Protein AF-A0A845C696-F1 (afdb_monomer)

Mean predicted aligned error: 9.11 Å

Foldseek 3Di:
DQAAAEDEDAPDDPPDPPPDPQVVPVPPVPPDTDDQDVVLACPPSVNNNLVVQQVVFHFHWYFYHPDVVHTDTDPRDGDPDDDSDDD

pLDDT: mean 73.41, std 18.04, range [39.03, 93.5]

Radius of gyration: 13.23 Å; Cα contacts (8 Å, |Δi|>4): 110; chains: 1; bounding box: 33×31×29 Å

Sequence (87 aa):
MDRVLSIKTVMPREGRGAQYSDQVADGSENGMWVYDMRERSPVHSQNQWLKTAWMEGLPLIYLRGLAPAVYLPLFPVHVTDWDAGAG

Solvent-accessible surface area (backbone atoms only — not comparable to full-atom values): 5637 Å² total; per-residue (Å²): 133,83,61,56,65,63,51,74,51,72,64,73,60,89,93,53,81,60,93,61,82,66,55,67,61,88,13,75,90,76,77,46,79,68,77,84,53,67,91,75,36,67,81,39,69,71,42,44,16,48,52,48,30,37,78,68,68,40,66,29,35,38,33,40,34,76,48,93,98,37,63,48,78,41,71,81,38,67,63,88,77,86,86,76,66,89,128

Secondary structure (DSSP, 8-state):
--S--EEEEPPPPTTS--SS-----S-TTTT----PPGGG-TTSHHHHHHHHHHHTT--EEEEEEEETTEEEEEEEE----------

Structure (mmCIF, N/CA/C/O backbone):
data_AF-A0A845C696-F1
#
_entry.id   AF-A0A845C696-F1
#
loop_
_atom_site.group_PDB
_atom_site.id
_atom_site.type_symbol
_atom_site.label_atom_id
_atom_site.label_alt_id
_atom_site.label_comp_id
_atom_site.label_asym_id
_atom_site.label_entity_id
_atom_site.label_seq_id
_atom_site.pdbx_PDB_ins_code
_atom_site.Cartn_x
_atom_site.Cartn_y
_atom_site.Cartn_z
_atom_site.occupancy
_atom_site.B_iso_or_equiv
_atom_site.auth_seq_id
_atom_site.auth_comp_id
_atom_site.auth_asym_id
_atom_site.auth_atom_id
_atom_site.pdbx_PDB_model_num
ATOM 1 N N . MET A 1 1 ? 8.113 -14.037 1.812 1.00 54.28 1 MET A N 1
ATOM 2 C CA . MET A 1 1 ? 6.838 -13.430 1.367 1.00 54.28 1 MET A CA 1
ATOM 3 C C . MET A 1 1 ? 7.273 -12.169 0.667 1.00 54.28 1 MET A C 1
ATOM 5 O O . MET A 1 1 ? 7.611 -11.204 1.336 1.00 54.28 1 MET A O 1
ATOM 9 N N . ASP A 1 2 ? 7.418 -12.244 -0.650 1.00 62.72 2 ASP A N 1
ATOM 10 C CA . ASP A 1 2 ? 8.296 -11.319 -1.386 1.00 62.72 2 ASP A CA 1
ATOM 11 C C . ASP A 1 2 ? 7.494 -10.229 -2.110 1.00 62.72 2 ASP A C 1
ATOM 13 O O . ASP A 1 2 ? 8.010 -9.517 -2.963 1.00 62.72 2 ASP A O 1
ATOM 17 N N . ARG A 1 3 ? 6.194 -10.138 -1.805 1.00 72.44 3 ARG A N 1
ATOM 18 C CA . ARG A 1 3 ? 5.216 -9.287 -2.482 1.00 72.44 3 ARG A CA 1
ATOM 19 C C . ARG A 1 3 ? 4.195 -8.781 -1.475 1.00 72.44 3 ARG A C 1
ATOM 21 O O . ARG A 1 3 ? 3.841 -9.489 -0.528 1.00 72.44 3 ARG A O 1
ATOM 28 N N . VAL A 1 4 ? 3.703 -7.569 -1.702 1.00 73.75 4 VAL A N 1
ATOM 29 C CA . VAL A 1 4 ? 2.603 -6.996 -0.926 1.00 73.75 4 VAL A CA 1
ATOM 30 C C . VAL A 1 4 ? 1.272 -7.413 -1.546 1.00 73.75 4 VAL A C 1
ATOM 32 O O . VAL A 1 4 ? 1.112 -7.387 -2.759 1.00 73.75 4 VAL A O 1
ATOM 35 N N . LEU A 1 5 ? 0.333 -7.843 -0.703 1.00 79.69 5 LEU A N 1
ATOM 36 C CA . LEU A 1 5 ? -1.018 -8.239 -1.122 1.00 79.69 5 LEU A CA 1
ATOM 37 C C . LEU A 1 5 ? -2.035 -7.117 -0.879 1.00 79.69 5 LEU A C 1
ATOM 39 O O . LEU A 1 5 ? -3.009 -6.960 -1.612 1.00 79.69 5 LEU A O 1
ATOM 43 N N . SER A 1 6 ? -1.802 -6.326 0.167 1.00 89.50 6 SER A N 1
ATOM 44 C CA . SER A 1 6 ? -2.680 -5.233 0.552 1.00 89.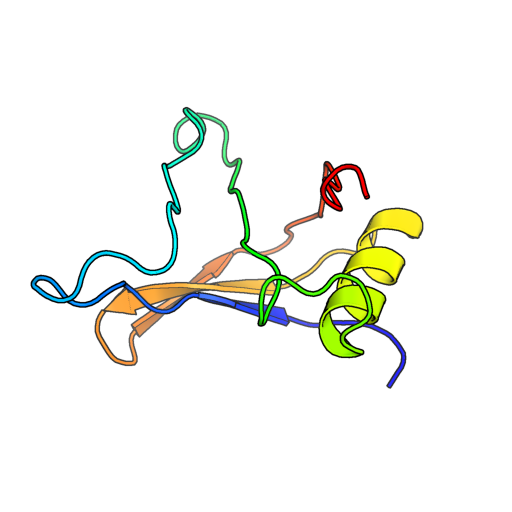50 6 SER A CA 1
ATOM 45 C C . SER A 1 6 ? -1.925 -4.124 1.265 1.00 89.50 6 SER A C 1
ATOM 47 O O . SER A 1 6 ? -1.028 -4.404 2.064 1.00 89.50 6 SER A O 1
ATOM 49 N N . ILE A 1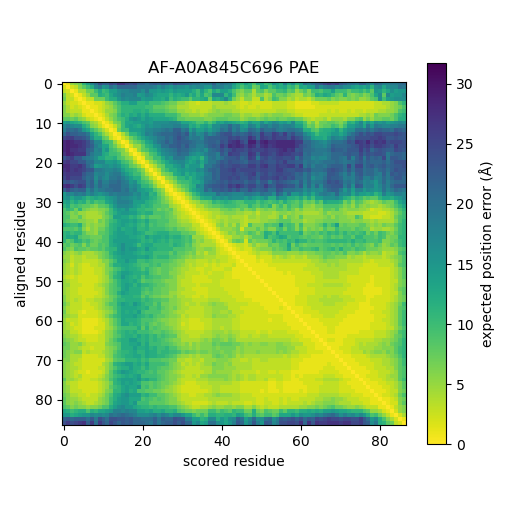 7 ? -2.376 -2.892 1.069 1.00 89.31 7 ILE A N 1
ATOM 50 C CA . ILE A 1 7 ? -2.007 -1.734 1.883 1.00 89.31 7 ILE A CA 1
ATOM 51 C C . ILE A 1 7 ? -3.224 -1.241 2.654 1.00 89.31 7 ILE A C 1
ATOM 53 O O . ILE A 1 7 ? -4.367 -1.486 2.264 1.00 89.31 7 ILE A O 1
ATOM 57 N N . LYS A 1 8 ? -2.986 -0.536 3.759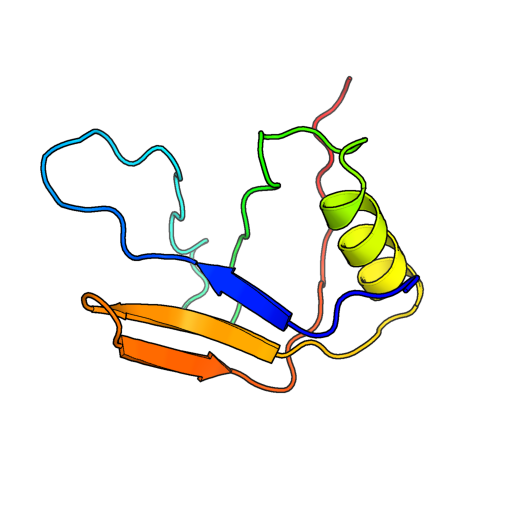 1.00 87.75 8 LYS A N 1
ATOM 58 C CA . LYS A 1 8 ? -4.055 0.121 4.507 1.00 87.75 8 LYS A CA 1
ATOM 59 C C . LYS A 1 8 ? -3.627 1.504 4.955 1.00 87.75 8 LYS A C 1
ATOM 61 O O . LYS A 1 8 ? -2.492 1.684 5.389 1.00 87.75 8 LYS A O 1
ATOM 66 N N . THR A 1 9 ? -4.570 2.428 4.934 1.00 81.94 9 THR A N 1
ATOM 67 C CA . THR A 1 9 ? -4.444 3.731 5.587 1.00 81.94 9 THR A CA 1
ATOM 68 C C . THR A 1 9 ? -5.483 3.825 6.689 1.00 81.94 9 THR A C 1
ATOM 70 O O . THR A 1 9 ? -6.570 3.248 6.609 1.00 81.94 9 THR A O 1
ATOM 73 N N . VAL A 1 10 ? -5.125 4.508 7.769 1.00 74.56 10 VAL A N 1
ATOM 74 C CA . VAL A 1 10 ? -6.058 4.842 8.845 1.00 74.56 10 VAL A CA 1
ATOM 75 C C . VAL A 1 10 ? -6.434 6.306 8.692 1.00 74.56 10 VAL A C 1
ATOM 77 O O . VAL A 1 10 ? -5.567 7.117 8.379 1.00 74.56 10 VAL A O 1
ATOM 80 N N . MET A 1 11 ? -7.701 6.654 8.932 1.00 63.19 11 MET A N 1
ATOM 81 C CA . MET A 1 11 ? -8.092 8.064 8.976 1.00 63.19 11 MET A CA 1
ATOM 82 C C . MET A 1 11 ? -7.237 8.791 10.024 1.00 63.19 11 MET A C 1
ATOM 84 O O . MET A 1 11 ? -7.194 8.335 11.178 1.00 63.19 11 MET A O 1
ATOM 88 N N . PRO A 1 12 ? -6.564 9.902 9.674 1.00 52.41 12 PRO A N 1
ATOM 89 C CA . PRO A 1 12 ? -5.938 10.745 10.677 1.00 52.41 12 PRO A CA 1
ATOM 90 C C . PRO A 1 12 ? -7.026 11.264 11.630 1.00 52.41 12 PRO A C 1
ATOM 92 O O . PRO A 1 12 ? -8.083 11.727 11.205 1.00 52.41 12 PRO A O 1
ATOM 95 N N . ARG A 1 13 ? -6.802 11.126 12.942 1.00 45.62 13 ARG A N 1
ATOM 96 C CA . ARG A 1 13 ? -7.728 11.624 13.973 1.00 45.62 13 ARG A CA 1
ATOM 97 C C . ARG A 1 13 ? -7.592 13.147 14.044 1.00 45.62 13 ARG A C 1
ATOM 99 O O . ARG A 1 13 ? -6.470 13.634 14.181 1.00 45.62 13 AR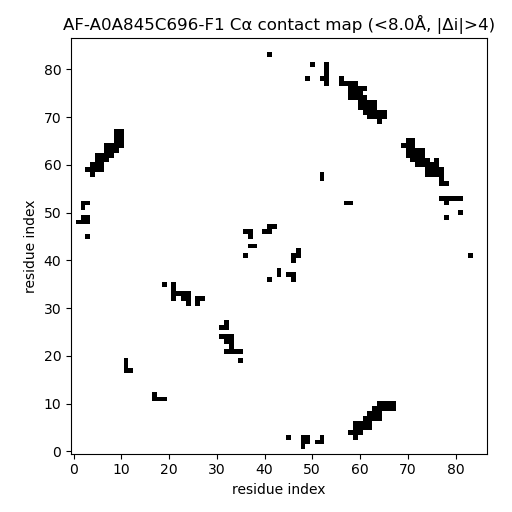G A O 1
ATOM 106 N N . GLU A 1 14 ? -8.704 13.881 13.981 1.00 39.72 14 GLU A N 1
ATOM 107 C CA . GLU A 1 14 ? -8.708 15.339 14.173 1.00 39.72 14 GLU A CA 1
ATOM 108 C C . GLU A 1 14 ? -7.974 15.731 15.469 1.00 39.72 14 GLU A C 1
ATOM 110 O O . GLU A 1 14 ? -8.161 15.115 16.520 1.00 39.72 14 GLU A O 1
ATOM 115 N N . GLY A 1 15 ? -7.118 16.755 15.389 1.00 44.47 15 GLY A N 1
ATOM 116 C CA . GLY A 1 15 ? -6.448 17.367 16.546 1.00 44.47 15 GLY A CA 1
ATOM 117 C C . GLY A 1 15 ? -5.006 16.924 16.824 1.00 44.47 15 GLY A C 1
ATOM 118 O O . GLY A 1 15 ? -4.334 17.541 17.647 1.00 44.47 15 GLY A O 1
ATOM 119 N N . ARG A 1 16 ? -4.471 15.922 16.118 1.00 40.22 16 ARG A N 1
ATOM 120 C CA . ARG A 1 16 ? -3.023 15.654 16.068 1.00 40.22 16 ARG A CA 1
ATOM 121 C C . ARG A 1 16 ? -2.607 15.872 14.623 1.00 40.22 16 ARG A C 1
ATOM 123 O O . ARG A 1 16 ? -3.081 15.133 13.768 1.00 40.22 16 ARG A O 1
ATOM 130 N N . GLY A 1 17 ? -1.820 16.926 14.364 1.00 39.03 17 GLY A N 1
ATOM 131 C CA . GLY A 1 17 ? -1.425 17.346 13.013 1.00 39.03 17 GLY A CA 1
ATOM 132 C C . GLY A 1 17 ? -1.165 16.134 12.128 1.00 39.03 17 GLY A C 1
ATOM 133 O O . GLY A 1 17 ? -0.405 15.249 12.527 1.00 39.03 17 GLY A O 1
ATOM 134 N N . ALA A 1 18 ? -1.896 16.051 11.014 1.00 40.72 18 ALA A N 1
ATOM 135 C CA . ALA A 1 18 ? -1.906 14.885 10.148 1.00 40.72 18 ALA A CA 1
ATOM 136 C C . ALA A 1 18 ? -0.454 14.502 9.823 1.00 40.72 18 ALA A C 1
ATOM 138 O O . ALA A 1 18 ? 0.254 15.241 9.146 1.00 40.72 18 ALA A O 1
ATOM 139 N N . GLN A 1 19 ? 0.026 13.374 10.362 1.00 41.91 19 GLN A N 1
ATOM 140 C CA . GLN A 1 19 ? 1.383 12.887 10.065 1.00 41.91 19 GLN A CA 1
ATOM 141 C C . GLN A 1 19 ? 1.545 12.509 8.587 1.00 41.91 19 GLN A C 1
ATOM 143 O O . GLN A 1 19 ? 2.672 12.357 8.112 1.00 41.91 19 GLN A O 1
ATOM 148 N N . TYR A 1 20 ? 0.418 12.408 7.889 1.00 48.38 20 TYR A N 1
ATOM 149 C CA . TYR A 1 20 ? 0.301 12.120 6.479 1.00 48.38 20 TYR A CA 1
ATOM 150 C C . TYR A 1 20 ? -0.440 13.287 5.847 1.00 48.38 20 TYR A C 1
ATOM 152 O O . TYR A 1 20 ? -1.619 13.525 6.124 1.00 48.38 20 TYR A O 1
ATOM 160 N N . SER A 1 21 ? 0.285 14.043 5.028 1.00 42.34 21 SER A N 1
ATOM 161 C CA . SER A 1 21 ? -0.321 14.918 4.038 1.00 42.34 21 SER A CA 1
ATOM 162 C C . SER A 1 21 ? -0.810 14.009 2.916 1.00 42.34 21 SER A C 1
ATOM 164 O O . SER A 1 21 ? -0.360 14.130 1.780 1.00 42.34 21 SER A O 1
ATOM 166 N N . ASP A 1 22 ? -1.776 13.140 3.222 1.00 46.28 22 ASP A N 1
ATOM 167 C CA . ASP A 1 22 ? -2.666 12.562 2.222 1.00 46.28 22 ASP A CA 1
ATOM 168 C C . ASP A 1 22 ? -3.582 13.709 1.754 1.00 46.28 22 ASP A C 1
ATOM 170 O O . ASP A 1 22 ? -4.807 13.675 1.881 1.00 46.28 22 ASP A O 1
ATOM 174 N N . GLN A 1 23 ? -2.963 14.795 1.269 1.00 45.81 23 GLN A N 1
ATOM 175 C CA . GLN A 1 23 ? -3.559 15.647 0.274 1.00 45.81 23 GLN A CA 1
ATOM 176 C C . GLN A 1 23 ? -3.984 14.653 -0.784 1.00 45.81 23 GLN A C 1
ATOM 178 O O . GLN A 1 23 ? -3.157 14.016 -1.434 1.00 45.81 23 GLN A O 1
ATOM 183 N N . VAL A 1 24 ? -5.296 14.446 -0.848 1.00 47.56 24 VAL A N 1
ATOM 184 C CA . VAL A 1 24 ? -5.997 14.078 -2.064 1.00 47.56 24 VAL A CA 1
ATOM 185 C C . VAL A 1 24 ? -5.243 14.809 -3.162 1.00 47.56 24 VAL A C 1
ATOM 187 O O . VAL A 1 24 ? -5.336 16.031 -3.237 1.00 47.56 24 VAL A O 1
ATOM 190 N N . ALA A 1 25 ? -4.365 14.106 -3.873 1.00 45.28 25 ALA A N 1
ATOM 191 C CA . ALA A 1 25 ? -3.509 14.711 -4.873 1.00 45.28 25 ALA A CA 1
ATOM 192 C C . ALA A 1 25 ? -4.410 15.013 -6.057 1.00 45.28 25 ALA A C 1
ATOM 194 O O . ALA A 1 25 ? -4.435 14.233 -6.992 1.00 45.28 25 ALA A O 1
ATOM 195 N N . ASP A 1 26 ? -5.270 16.025 -5.917 1.00 44.28 26 ASP A N 1
ATOM 196 C CA . ASP A 1 26 ? -6.204 16.532 -6.923 1.00 44.28 26 ASP A CA 1
ATOM 197 C C . ASP A 1 26 ? -6.998 15.433 -7.676 1.00 44.28 26 ASP A C 1
ATOM 199 O O . ASP A 1 26 ? -7.427 15.579 -8.814 1.00 44.28 26 ASP A O 1
ATOM 203 N N . GLY A 1 27 ? -7.120 14.254 -7.058 1.00 42.66 27 GLY A N 1
ATOM 204 C CA . GLY A 1 27 ? -7.188 12.988 -7.794 1.00 42.66 27 GLY A CA 1
ATOM 205 C C . GLY A 1 27 ? -8.304 12.070 -7.335 1.00 42.66 27 GLY A C 1
ATOM 206 O O . GLY A 1 27 ? -8.496 11.012 -7.936 1.00 42.66 27 GLY A O 1
ATOM 207 N N . SER A 1 28 ? -9.100 12.471 -6.335 1.00 49.56 28 SER A N 1
ATOM 208 C CA . SER A 1 28 ? -10.321 11.732 -5.995 1.00 49.56 28 SER A CA 1
ATOM 209 C C . SER A 1 28 ? -11.316 11.706 -7.156 1.00 49.56 28 SER A C 1
ATOM 211 O O . SER A 1 28 ? -12.105 10.771 -7.237 1.00 49.56 28 SER A O 1
ATOM 213 N N . GLU A 1 29 ? -11.254 12.680 -8.071 1.00 50.44 29 GLU A N 1
ATOM 214 C CA . GLU A 1 29 ? -12.050 12.688 -9.306 1.00 50.44 29 GLU A CA 1
ATOM 215 C C . GLU A 1 29 ? -11.542 11.678 -10.352 1.00 50.44 29 GLU A C 1
ATOM 217 O O . GLU A 1 29 ? -12.339 11.158 -11.129 1.00 50.44 29 GLU A O 1
ATOM 222 N N . ASN A 1 30 ? -10.253 11.310 -10.315 1.00 59.38 30 ASN A N 1
ATOM 223 C CA . ASN A 1 30 ? -9.613 10.410 -11.289 1.00 59.38 30 ASN A CA 1
ATOM 224 C C . ASN A 1 30 ? -9.244 9.026 -10.716 1.00 59.38 30 ASN A C 1
ATOM 226 O O . ASN A 1 30 ? -8.678 8.192 -11.421 1.00 59.38 30 ASN A O 1
ATOM 230 N N . GLY A 1 31 ? -9.535 8.770 -9.436 1.00 67.56 31 GLY A N 1
ATOM 231 C CA . GLY A 1 31 ? -9.210 7.511 -8.758 1.00 67.56 31 GLY A CA 1
ATOM 232 C C . GLY A 1 31 ? -7.738 7.348 -8.353 1.00 67.56 31 GLY A C 1
ATOM 233 O O . GLY A 1 31 ? -7.317 6.225 -8.071 1.00 67.56 31 GLY A O 1
ATOM 234 N N . MET A 1 32 ? -6.961 8.435 -8.301 1.00 69.38 32 MET A N 1
ATOM 235 C CA . MET A 1 32 ? -5.544 8.419 -7.917 1.00 69.38 32 MET A CA 1
ATOM 236 C C . MET A 1 32 ? -5.347 8.806 -6.449 1.00 69.38 32 MET A C 1
ATOM 238 O O . MET A 1 32 ? -5.995 9.719 -5.935 1.00 69.38 32 MET A O 1
ATOM 242 N N . TRP A 1 33 ? -4.426 8.113 -5.776 1.00 74.62 33 TRP A N 1
ATOM 243 C CA . TRP A 1 33 ? -4.125 8.301 -4.357 1.00 74.62 33 TRP A CA 1
ATOM 244 C C . TRP A 1 33 ? -2.615 8.310 -4.140 1.00 74.62 33 TRP A C 1
ATOM 246 O O . TRP A 1 33 ? -1.913 7.462 -4.689 1.00 74.62 33 TRP A O 1
ATOM 256 N N . VAL A 1 34 ? -2.133 9.222 -3.296 1.00 74.69 34 VAL A N 1
ATOM 257 C CA . VAL A 1 34 ? -0.753 9.199 -2.799 1.00 74.69 34 VAL A CA 1
ATOM 258 C C . VAL A 1 34 ? -0.729 8.388 -1.511 1.00 74.69 34 VAL A C 1
ATOM 260 O O . VAL A 1 34 ? -1.607 8.529 -0.662 1.00 74.69 34 VAL A O 1
ATOM 263 N N . TYR A 1 35 ? 0.248 7.494 -1.404 1.00 73.38 35 TYR A N 1
ATOM 264 C CA . TYR A 1 35 ? 0.484 6.685 -0.218 1.00 73.38 35 TYR A CA 1
ATOM 265 C C . TYR A 1 35 ? 1.860 7.028 0.339 1.00 73.38 35 TYR A C 1
ATOM 267 O O . TYR A 1 35 ? 2.876 6.780 -0.312 1.00 73.38 35 TYR A O 1
AT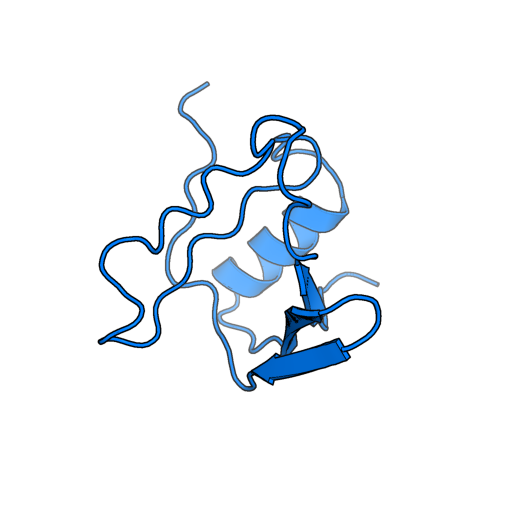OM 275 N N . ASP A 1 36 ? 1.891 7.554 1.559 1.00 76.69 36 ASP A N 1
ATOM 276 C CA . ASP A 1 36 ? 3.143 7.813 2.254 1.00 76.69 36 ASP A CA 1
ATOM 277 C C . ASP A 1 36 ? 3.803 6.499 2.695 1.00 76.69 36 ASP A C 1
ATOM 279 O O . ASP A 1 36 ? 3.221 5.663 3.397 1.00 76.69 36 ASP A O 1
ATOM 283 N N . MET A 1 37 ? 5.068 6.327 2.303 1.00 76.12 37 MET A N 1
ATOM 284 C CA . MET A 1 37 ? 5.875 5.176 2.694 1.00 76.12 37 MET A CA 1
ATOM 285 C C . MET A 1 37 ? 5.930 5.033 4.214 1.00 76.12 37 MET A C 1
ATOM 287 O O . MET A 1 37 ? 6.104 6.005 4.957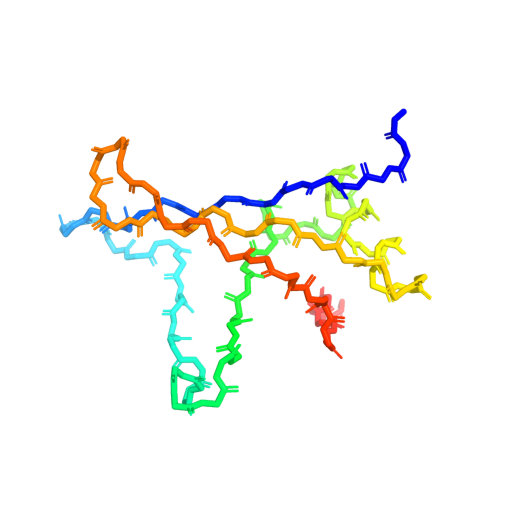 1.00 76.12 37 MET A O 1
ATOM 291 N N . ARG A 1 38 ? 5.866 3.786 4.694 1.00 71.44 38 ARG A N 1
ATOM 292 C CA . ARG A 1 38 ? 5.980 3.509 6.128 1.00 71.44 38 ARG A CA 1
ATOM 293 C C . ARG A 1 38 ? 7.316 4.038 6.646 1.00 71.44 38 ARG A C 1
ATOM 295 O O . ARG A 1 38 ? 8.350 3.780 6.033 1.00 71.44 38 ARG A O 1
ATOM 302 N N . GLU A 1 39 ? 7.269 4.794 7.744 1.00 72.62 39 GLU A N 1
ATOM 303 C CA . GLU A 1 39 ? 8.435 5.468 8.349 1.00 72.62 39 GLU A CA 1
ATOM 304 C C . GLU A 1 39 ? 9.176 6.422 7.395 1.00 72.62 39 GLU A C 1
ATOM 306 O O . GLU A 1 39 ? 10.293 6.834 7.692 1.00 72.62 39 GLU A O 1
ATOM 311 N N . ARG A 1 40 ? 8.568 6.779 6.250 1.00 68.31 40 ARG A N 1
ATOM 312 C CA . ARG A 1 40 ? 9.188 7.570 5.175 1.00 68.31 40 ARG A CA 1
ATOM 313 C C . ARG A 1 40 ? 10.554 7.021 4.739 1.00 68.31 40 ARG A C 1
ATOM 315 O O . ARG A 1 40 ? 11.438 7.774 4.349 1.00 68.31 40 ARG A O 1
ATOM 322 N N . SER A 1 41 ? 10.736 5.702 4.837 1.00 72.19 41 SER A N 1
ATOM 323 C CA . SER A 1 41 ? 12.012 5.039 4.577 1.00 72.19 41 SER A CA 1
ATOM 324 C C . SER A 1 41 ? 11.890 4.085 3.390 1.00 72.19 41 SER A C 1
ATOM 326 O O . SER A 1 41 ? 11.255 3.033 3.519 1.00 72.19 41 SER A O 1
ATOM 328 N N . PRO A 1 42 ? 12.517 4.372 2.237 1.00 70.62 42 PRO A N 1
ATOM 329 C CA . PRO A 1 42 ? 12.410 3.506 1.066 1.00 70.62 42 PRO A CA 1
ATOM 330 C C . PRO A 1 42 ? 13.061 2.138 1.300 1.00 70.62 42 PRO A C 1
ATOM 332 O O . PRO A 1 42 ? 12.691 1.167 0.650 1.00 70.62 42 PRO A O 1
ATOM 335 N N . VAL A 1 43 ? 14.000 2.025 2.246 1.00 77.75 43 VAL A N 1
ATOM 336 C CA . VAL A 1 43 ? 14.708 0.772 2.565 1.00 77.75 43 VAL A CA 1
ATOM 337 C C . VAL A 1 43 ? 13.940 -0.143 3.522 1.00 77.75 43 VAL A C 1
ATOM 339 O O . VAL A 1 43 ? 14.349 -1.281 3.742 1.00 77.75 43 VAL A O 1
ATOM 342 N N . HIS A 1 44 ? 12.815 0.313 4.079 1.00 81.06 44 HIS A N 1
ATOM 343 C CA . HIS A 1 44 ? 11.973 -0.534 4.916 1.00 81.06 44 HIS A CA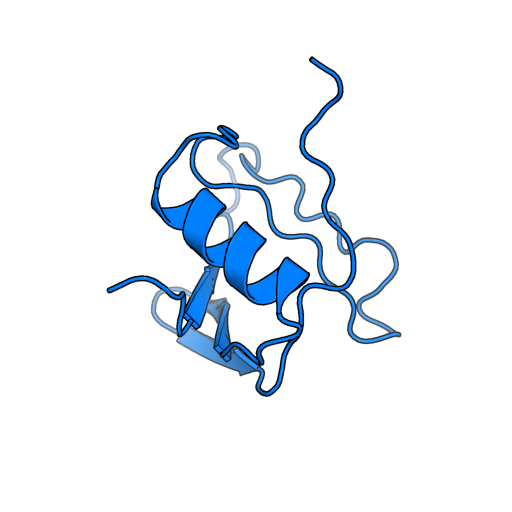 1
ATOM 344 C C . HIS A 1 44 ? 11.419 -1.709 4.090 1.00 81.06 44 HIS A C 1
ATOM 346 O O . HIS A 1 44 ? 10.885 -1.519 2.996 1.00 81.06 44 HIS A O 1
ATOM 352 N N . SER A 1 45 ? 11.496 -2.933 4.622 1.00 82.19 45 SER A N 1
ATOM 353 C CA . SER A 1 45 ? 11.164 -4.174 3.896 1.00 82.19 45 SER A CA 1
ATOM 354 C C . SER A 1 45 ? 9.771 -4.165 3.253 1.00 82.19 45 SER A C 1
ATOM 356 O O . SER A 1 45 ? 9.603 -4.596 2.118 1.00 82.19 45 SER A O 1
ATOM 358 N N . GLN A 1 46 ? 8.775 -3.598 3.938 1.00 84.31 46 GLN A N 1
ATOM 359 C CA . GLN A 1 46 ? 7.412 -3.463 3.403 1.00 84.31 46 GLN A CA 1
ATOM 360 C C . GLN A 1 46 ? 7.310 -2.477 2.229 1.00 84.31 46 GLN A C 1
ATOM 362 O O . GLN A 1 46 ? 6.523 -2.703 1.314 1.00 84.31 46 GLN A O 1
ATOM 367 N N . ASN A 1 47 ? 8.116 -1.411 2.227 1.00 85.50 47 ASN A N 1
ATOM 368 C CA . ASN A 1 47 ? 8.1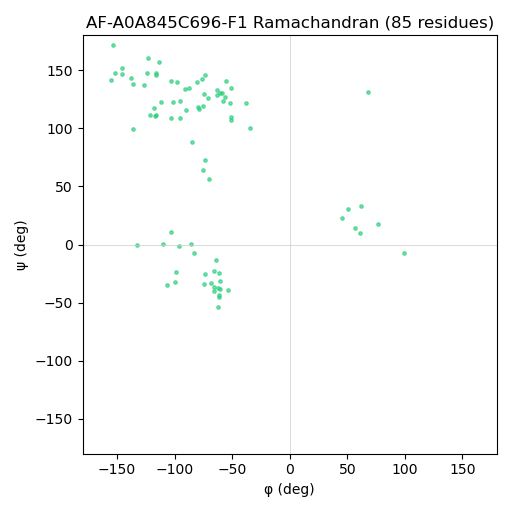64 -0.472 1.108 1.00 85.50 47 ASN A CA 1
ATOM 369 C C . ASN A 1 47 ? 8.910 -1.106 -0.075 1.00 85.50 47 ASN A C 1
ATOM 371 O O . ASN A 1 47 ? 8.495 -0.936 -1.213 1.00 85.50 47 ASN A O 1
ATOM 375 N N . GLN A 1 48 ? 9.927 -1.938 0.174 1.00 87.88 48 GLN A N 1
ATOM 376 C CA . GLN A 1 48 ? 10.560 -2.734 -0.886 1.00 87.88 48 GLN A CA 1
ATOM 377 C C . GLN A 1 48 ? 9.563 -3.686 -1.563 1.00 87.88 48 GLN A C 1
ATOM 379 O O . GLN A 1 48 ? 9.576 -3.800 -2.782 1.00 87.88 48 GLN A O 1
ATOM 384 N N . TRP A 1 49 ? 8.630 -4.292 -0.820 1.00 89.56 49 TRP A N 1
ATOM 385 C CA . TRP A 1 49 ? 7.563 -5.098 -1.430 1.00 89.56 49 TRP A CA 1
ATOM 386 C C . TRP A 1 49 ? 6.600 -4.275 -2.295 1.00 89.56 49 TRP A C 1
ATOM 388 O O . TRP A 1 49 ? 6.152 -4.765 -3.331 1.00 89.56 49 TRP A O 1
ATOM 398 N N . LEU A 1 50 ? 6.291 -3.034 -1.899 1.00 88.50 50 LEU A N 1
ATOM 399 C CA . LEU A 1 50 ? 5.523 -2.099 -2.735 1.00 88.50 50 LEU A CA 1
ATOM 400 C C . LEU A 1 50 ? 6.294 -1.704 -3.993 1.00 88.50 50 LEU A C 1
ATOM 402 O O . LEU A 1 50 ? 5.713 -1.678 -5.074 1.00 88.50 50 LEU A O 1
ATOM 406 N N . LYS A 1 51 ? 7.605 -1.486 -3.870 1.00 89.00 51 LYS A N 1
ATOM 407 C CA . LYS A 1 51 ? 8.488 -1.219 -5.005 1.00 89.00 51 LYS A CA 1
ATOM 408 C C . LYS A 1 51 ? 8.509 -2.391 -5.985 1.00 89.00 51 LYS A C 1
ATOM 410 O O . LYS A 1 51 ? 8.408 -2.176 -7.185 1.00 89.00 51 LYS A O 1
ATOM 415 N N . THR A 1 52 ? 8.588 -3.626 -5.493 1.00 90.19 52 THR A N 1
ATOM 416 C CA . THR A 1 52 ? 8.490 -4.826 -6.336 1.00 90.19 52 THR A CA 1
ATOM 417 C C . THR A 1 52 ? 7.134 -4.905 -7.037 1.00 90.19 52 THR A C 1
ATOM 419 O O . THR A 1 52 ? 7.093 -5.143 -8.239 1.00 90.19 52 THR A O 1
ATOM 422 N N . ALA A 1 53 ? 6.027 -4.656 -6.327 1.00 90.69 53 ALA A N 1
ATOM 423 C CA . ALA A 1 53 ? 4.695 -4.650 -6.933 1.00 90.69 53 ALA A CA 1
ATOM 424 C C . ALA A 1 53 ? 4.542 -3.573 -8.016 1.00 90.69 53 ALA A C 1
ATOM 426 O O . ALA A 1 53 ? 3.933 -3.840 -9.046 1.00 90.69 53 ALA A O 1
ATOM 427 N N . TRP A 1 54 ? 5.140 -2.397 -7.819 1.00 91.44 54 TRP A N 1
ATOM 428 C CA . TRP A 1 54 ? 5.227 -1.356 -8.841 1.00 91.44 54 TRP A CA 1
ATOM 429 C C . TRP A 1 54 ? 6.027 -1.815 -10.065 1.00 91.44 54 TRP A C 1
ATOM 431 O O . TRP A 1 54 ? 5.511 -1.788 -11.178 1.00 91.44 54 TRP A O 1
ATOM 441 N N . MET A 1 55 ? 7.258 -2.293 -9.858 1.00 91.62 55 MET A N 1
ATOM 442 C CA . MET A 1 55 ? 8.150 -2.728 -10.940 1.00 91.62 55 MET A CA 1
ATOM 443 C C . MET A 1 55 ? 7.571 -3.878 -11.770 1.00 91.62 55 MET A C 1
ATOM 445 O O . MET A 1 55 ? 7.849 -3.980 -12.961 1.00 91.62 55 MET A O 1
ATOM 449 N N . GLU A 1 56 ? 6.777 -4.745 -11.146 1.00 92.31 56 GLU A N 1
ATOM 450 C CA . GLU A 1 56 ? 6.136 -5.882 -11.803 1.00 92.31 56 GLU A CA 1
ATOM 451 C C . GLU A 1 56 ? 4.687 -5.609 -12.247 1.00 92.31 56 GLU A C 1
ATOM 453 O O . GLU A 1 56 ? 4.051 -6.494 -12.816 1.00 92.31 56 GLU A O 1
ATOM 458 N N . GLY A 1 57 ? 4.145 -4.412 -11.992 1.00 92.19 57 GLY A N 1
ATOM 459 C CA . GLY A 1 57 ? 2.772 -4.051 -12.358 1.00 92.19 57 GLY A CA 1
ATOM 460 C C . GLY A 1 57 ? 1.697 -4.907 -11.676 1.00 92.19 57 GLY A C 1
ATOM 461 O O . GLY A 1 57 ? 0.665 -5.197 -12.276 1.00 92.19 57 GLY A O 1
ATOM 462 N N . LEU A 1 58 ? 1.935 -5.352 -10.440 1.00 92.69 58 LEU A N 1
ATOM 463 C CA . LEU A 1 58 ? 1.024 -6.247 -9.725 1.00 92.69 58 LEU A CA 1
ATOM 464 C C . LEU A 1 58 ? -0.148 -5.482 -9.091 1.00 92.69 58 LEU A C 1
ATOM 466 O O . LEU A 1 58 ? 0.067 -4.425 -8.489 1.00 92.69 58 LEU A O 1
ATOM 470 N N . PRO A 1 59 ? -1.373 -6.036 -9.136 1.00 93.50 59 PRO A N 1
ATOM 471 C CA . PRO A 1 59 ? -2.518 -5.450 -8.459 1.00 93.50 59 PRO A CA 1
ATOM 472 C C . PRO A 1 59 ? -2.437 -5.666 -6.946 1.00 93.50 59 PRO A C 1
ATOM 474 O O . PRO A 1 59 ? -2.027 -6.725 -6.466 1.00 93.50 59 PRO A O 1
ATOM 477 N N . LEU A 1 60 ? -2.922 -4.681 -6.198 1.00 92.75 60 LEU A N 1
ATOM 478 C CA . LEU A 1 60 ? -3.011 -4.676 -4.742 1.00 92.75 60 LEU A CA 1
ATOM 479 C C . LEU A 1 60 ? -4.456 -4.444 -4.293 1.00 92.75 60 LEU A C 1
ATOM 481 O O . LEU A 1 60 ? -5.274 -3.892 -5.033 1.00 92.75 60 LEU A O 1
ATOM 485 N N . ILE A 1 61 ? -4.755 -4.813 -3.047 1.00 92.69 61 ILE A N 1
ATOM 486 C CA . ILE A 1 61 ? -5.962 -4.366 -2.339 1.00 92.69 61 ILE A CA 1
ATOM 487 C C . ILE A 1 61 ? -5.603 -3.143 -1.490 1.00 92.69 61 ILE A C 1
ATOM 489 O O . ILE A 1 61 ? -4.734 -3.227 -0.621 1.00 92.69 61 ILE A O 1
ATOM 493 N N . TYR A 1 62 ? -6.293 -2.021 -1.677 1.00 90.69 62 TYR A N 1
ATOM 494 C CA . TYR A 1 62 ? -6.147 -0.856 -0.807 1.00 90.69 62 TYR A CA 1
ATOM 495 C C . TYR A 1 62 ? -7.326 -0.748 0.159 1.00 90.69 62 TYR A C 1
ATOM 497 O O . TYR A 1 62 ? -8.448 -0.427 -0.218 1.00 90.69 62 TYR A O 1
ATOM 505 N N . LEU A 1 63 ? -7.057 -1.022 1.434 1.00 90.56 63 LEU A N 1
ATOM 506 C CA . LEU A 1 63 ? -7.996 -0.865 2.538 1.00 90.56 63 LEU A CA 1
ATOM 507 C C . LEU A 1 63 ? -7.960 0.583 3.038 1.00 90.56 63 LEU A C 1
ATOM 509 O O . LEU A 1 63 ? -7.196 0.924 3.947 1.00 90.56 63 LEU A O 1
ATOM 513 N N . ARG A 1 64 ? -8.785 1.442 2.442 1.00 86.62 64 ARG A N 1
ATOM 514 C CA . ARG A 1 64 ? -8.876 2.853 2.824 1.00 86.62 64 ARG A CA 1
ATOM 515 C C . ARG A 1 64 ? -9.727 3.000 4.080 1.00 86.62 64 ARG A C 1
ATOM 517 O O . ARG A 1 64 ? -10.910 2.667 4.062 1.00 86.62 64 ARG A O 1
ATOM 524 N N . GLY A 1 65 ? -9.153 3.508 5.166 1.00 84.31 65 GLY A N 1
ATOM 525 C CA . GLY A 1 65 ? -9.914 3.811 6.377 1.00 84.31 65 GLY A CA 1
ATOM 526 C C . GLY A 1 65 ? -10.966 4.890 6.110 1.00 84.31 65 GLY A C 1
ATOM 527 O O . GLY A 1 65 ? -10.636 5.943 5.576 1.00 84.31 65 GLY A O 1
ATOM 528 N N . LEU A 1 66 ? -12.220 4.636 6.487 1.00 80.81 66 LEU A N 1
ATOM 529 C CA . LEU A 1 66 ? -13.306 5.629 6.470 1.00 80.81 66 LEU A CA 1
ATOM 530 C C . LEU A 1 66 ? -13.674 6.092 7.884 1.00 80.81 66 LEU A C 1
ATOM 532 O O . LEU A 1 66 ? -14.020 7.248 8.097 1.00 80.81 66 LEU A O 1
ATOM 536 N N . ALA A 1 67 ? -13.590 5.184 8.855 1.00 81.44 67 ALA A N 1
ATOM 537 C CA . ALA A 1 67 ? -13.842 5.440 10.269 1.00 81.44 67 ALA A CA 1
ATOM 538 C C . ALA A 1 67 ? -13.037 4.433 11.116 1.00 81.44 67 ALA A C 1
ATOM 540 O O . ALA A 1 67 ? -12.445 3.501 10.559 1.00 81.44 67 ALA A O 1
ATOM 541 N N . PRO A 1 68 ? -12.978 4.570 12.455 1.00 82.44 68 PRO A N 1
ATOM 542 C CA . PRO A 1 68 ? -12.334 3.574 13.307 1.00 82.44 68 PRO A CA 1
ATOM 543 C C . PRO A 1 68 ? -12.864 2.162 13.023 1.00 82.44 68 PRO A C 1
ATOM 545 O O . PRO A 1 68 ? -14.059 1.913 13.130 1.00 82.44 68 PRO A O 1
ATOM 548 N N . ALA A 1 69 ? -11.961 1.253 12.647 1.00 84.19 69 ALA A N 1
ATOM 549 C CA . ALA A 1 69 ? -12.263 -0.127 12.247 1.00 84.19 69 ALA A CA 1
ATOM 550 C C . ALA A 1 69 ? -13.173 -0.300 11.006 1.00 84.19 69 ALA A C 1
ATOM 552 O O . ALA A 1 69 ? -13.555 -1.427 10.701 1.00 84.19 69 ALA A O 1
ATOM 553 N N . VAL A 1 70 ? -13.463 0.766 10.253 1.00 85.25 70 VAL A N 1
ATOM 554 C CA . VAL A 1 70 ? -14.238 0.712 9.003 1.00 85.25 70 VAL A CA 1
ATOM 555 C C . VAL A 1 70 ? -13.324 1.038 7.830 1.00 85.25 70 VAL A C 1
ATOM 557 O O . VAL A 1 70 ? -12.735 2.120 7.776 1.00 85.25 70 VAL A O 1
ATOM 560 N N . TYR A 1 71 ? -13.235 0.111 6.877 1.00 87.44 71 TYR A N 1
ATOM 561 C CA . TYR A 1 71 ? -12.382 0.233 5.698 1.00 87.44 71 TYR A CA 1
ATOM 562 C C . TYR A 1 71 ? -13.193 0.016 4.423 1.00 87.44 71 TYR A C 1
ATOM 564 O O . TYR A 1 71 ? -13.996 -0.912 4.346 1.00 87.44 71 TYR A O 1
ATOM 572 N N . LEU A 1 72 ? -12.942 0.846 3.416 1.00 86.81 72 LEU A N 1
ATOM 573 C CA . LEU A 1 72 ? -13.384 0.635 2.046 1.00 86.81 72 LEU A CA 1
ATOM 574 C C . LEU A 1 72 ? -12.303 -0.162 1.299 1.00 86.81 72 LEU A C 1
ATOM 576 O O . LEU A 1 72 ? -11.191 0.352 1.148 1.00 86.81 72 LEU A O 1
ATOM 580 N N . PRO A 1 73 ? -12.581 -1.396 0.842 1.00 90.75 73 PRO A N 1
ATOM 581 C CA . PRO A 1 73 ? -11.649 -2.143 0.011 1.00 90.75 73 PRO A CA 1
ATOM 582 C C . PRO A 1 73 ? -11.708 -1.645 -1.437 1.00 90.75 73 PRO A C 1
ATOM 584 O O . PRO A 1 73 ? -12.729 -1.772 -2.109 1.00 90.75 73 PRO A O 1
ATOM 587 N N . LEU A 1 74 ? -10.597 -1.104 -1.926 1.00 88.50 74 LEU A N 1
ATOM 588 C CA . LEU A 1 74 ? -10.403 -0.737 -3.324 1.00 88.50 74 LEU A CA 1
ATOM 589 C C . LEU A 1 74 ? -9.567 -1.823 -4.006 1.00 88.50 74 LEU A C 1
ATOM 591 O O . LEU A 1 74 ? -8.463 -2.135 -3.553 1.00 88.50 74 LEU A O 1
ATOM 595 N N . PHE A 1 75 ? -10.101 -2.416 -5.072 1.00 90.00 75 PHE A N 1
ATOM 596 C CA . PHE A 1 75 ? -9.421 -3.444 -5.855 1.00 90.00 75 PHE A CA 1
ATOM 597 C C . PHE A 1 75 ? -9.959 -3.487 -7.301 1.00 90.00 75 PHE A C 1
ATOM 599 O O . PHE A 1 75 ? -11.174 -3.395 -7.480 1.00 90.00 75 PHE A O 1
ATOM 606 N N . PRO A 1 76 ? -9.097 -3.700 -8.313 1.00 92.19 76 PRO A N 1
ATOM 607 C CA . PRO A 1 76 ? -7.636 -3.695 -8.217 1.00 92.19 76 PRO A CA 1
ATOM 608 C C . PRO A 1 76 ? -7.093 -2.263 -8.128 1.00 92.19 76 PRO A C 1
ATOM 610 O O . PRO A 1 76 ? -7.594 -1.368 -8.803 1.00 92.19 76 PRO A O 1
ATOM 613 N N . VAL A 1 77 ? -6.043 -2.047 -7.331 1.00 90.69 77 VAL A N 1
ATOM 614 C CA . VAL A 1 77 ? -5.236 -0.818 -7.413 1.00 90.69 77 VAL A CA 1
ATOM 615 C C . VAL A 1 77 ? -3.811 -1.152 -7.830 1.00 90.69 77 VAL A C 1
ATOM 617 O O . VAL A 1 77 ? -3.297 -2.211 -7.480 1.00 90.69 77 VAL A O 1
ATOM 620 N N . HIS A 1 78 ? -3.172 -0.246 -8.563 1.00 91.81 78 HIS A N 1
ATOM 621 C CA . HIS A 1 78 ? -1.784 -0.384 -8.996 1.00 91.81 78 HIS A CA 1
ATOM 622 C C . HIS A 1 78 ? -0.993 0.828 -8.523 1.00 91.81 78 HIS A C 1
ATOM 624 O O . HIS A 1 78 ? -1.527 1.935 -8.455 1.00 91.81 78 HIS A O 1
ATOM 630 N N . VAL A 1 79 ? 0.282 0.617 -8.212 1.00 89.75 79 VAL A N 1
ATOM 631 C CA . VAL A 1 79 ? 1.214 1.728 -8.020 1.00 89.75 79 VAL A CA 1
ATOM 632 C C . VAL A 1 79 ? 1.551 2.261 -9.408 1.00 89.75 79 VAL A C 1
ATOM 634 O O . VAL A 1 79 ? 2.036 1.509 -10.250 1.00 89.75 79 VAL A O 1
ATOM 637 N N . THR A 1 80 ? 1.242 3.526 -9.670 1.00 89.69 80 THR A N 1
ATOM 638 C CA . THR A 1 80 ? 1.467 4.157 -10.980 1.00 89.69 80 THR A CA 1
ATOM 639 C C . THR A 1 80 ? 2.739 4.991 -11.018 1.00 89.69 80 THR A C 1
ATOM 641 O O . THR A 1 80 ? 3.300 5.183 -12.090 1.00 89.69 80 THR A O 1
ATOM 644 N N . ASP A 1 81 ? 3.199 5.457 -9.859 1.00 88.12 81 ASP A N 1
ATOM 645 C CA . ASP A 1 81 ? 4.392 6.283 -9.715 1.00 88.12 81 ASP A CA 1
ATOM 646 C C . ASP A 1 81 ? 5.113 5.971 -8.394 1.00 88.12 81 ASP A C 1
ATOM 648 O O . ASP A 1 81 ? 4.485 5.517 -7.431 1.00 88.12 81 ASP A O 1
ATOM 652 N N . TRP A 1 82 ? 6.431 6.176 -8.358 1.00 86.44 82 TRP A N 1
ATOM 653 C CA . TRP A 1 82 ? 7.273 5.893 -7.193 1.00 86.44 82 TRP A CA 1
ATOM 654 C C . TRP A 1 82 ? 8.255 7.036 -6.941 1.00 86.44 82 TRP A C 1
ATOM 656 O O . TRP A 1 82 ? 9.335 7.090 -7.533 1.00 86.44 82 TRP A O 1
ATOM 666 N N . ASP A 1 83 ? 7.909 7.908 -5.997 1.00 83.19 83 ASP A N 1
ATOM 667 C CA . ASP A 1 83 ? 8.804 8.948 -5.497 1.00 83.19 83 ASP A CA 1
ATOM 668 C C . ASP A 1 83 ? 9.511 8.467 -4.220 1.00 83.19 83 ASP A C 1
ATOM 670 O O . ASP A 1 83 ? 8.901 8.306 -3.163 1.00 83.19 83 ASP A O 1
ATOM 674 N N . ALA A 1 84 ? 10.813 8.190 -4.319 1.00 70.44 84 ALA A N 1
ATOM 675 C CA . ALA A 1 84 ? 11.628 7.759 -3.182 1.00 70.44 84 ALA A CA 1
ATOM 676 C C . ALA A 1 84 ? 12.193 8.928 -2.352 1.00 70.44 84 ALA A C 1
ATOM 678 O O . ALA A 1 84 ? 12.910 8.668 -1.383 1.00 70.44 84 ALA A O 1
ATOM 679 N N . GLY A 1 85 ? 11.898 10.179 -2.727 1.00 65.19 85 GLY A N 1
ATOM 680 C CA . GLY A 1 85 ? 12.663 11.348 -2.317 1.00 65.19 85 GLY A CA 1
ATOM 681 C C . GLY A 1 85 ? 14.055 11.322 -2.952 1.00 65.19 85 GLY A C 1
ATOM 682 O O . GLY A 1 85 ? 14.754 10.306 -2.923 1.00 65.19 85 GLY A O 1
ATOM 683 N N . ALA A 1 86 ? 14.480 12.433 -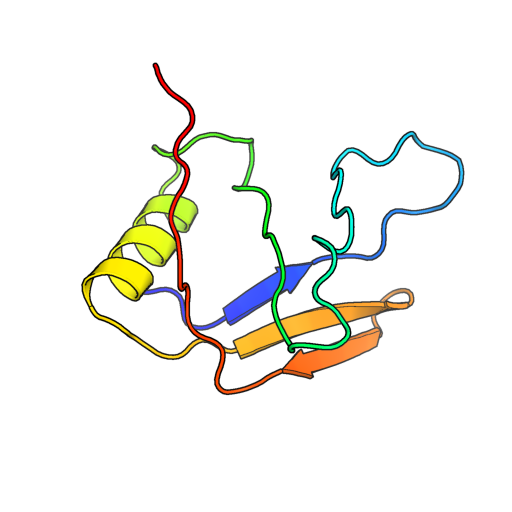3.555 1.00 40.97 86 ALA A N 1
ATOM 684 C CA . ALA A 1 86 ? 15.886 12.599 -3.907 1.00 40.97 86 ALA A CA 1
ATOM 685 C C . ALA A 1 86 ? 16.721 12.479 -2.619 1.00 40.97 86 ALA A C 1
ATOM 687 O O . ALA A 1 86 ? 16.433 13.166 -1.636 1.00 40.97 86 ALA A O 1
ATOM 688 N N . GLY A 1 87 ? 17.680 11.550 -2.613 1.00 39.69 87 GLY A N 1
ATOM 689 C CA . GLY A 1 87 ? 18.671 11.431 -1.541 1.00 39.69 87 GLY A CA 1
ATOM 690 C C . GLY A 1 87 ? 19.562 12.660 -1.425 1.00 39.69 87 GLY A C 1
ATOM 691 O O . GLY A 1 87 ? 19.610 13.459 -2.388 1.00 39.69 87 GLY A O 1
#